Protein AF-A0A1X7UR36-F1 (afdb_monomer_lite)

Secondary structure (DSSP, 8-state):
-----SS-SSTTSPP---SS----EEEETTEEEE--THHHHH-TTEEEETTTTEEEEHHHHHHS-HHHHTT-IIIII-B--GGGTSSTT-HHHHHHT-HHHHHHHHHHHHHHHHHHHT------

Organism: Amphimedon queenslandica (NCBI:txid400682)

Sequence (124 aa):
MESKVDIASSLHESAVQPLNYSFPSIVIGTKGLCFSAKWYEQYEWIEYSIAKDAVFCYPCCFFANAMNRAEDRFGNLGFREWKHVGGESYAFAKHNCCNIHQMAVMNWSQFKQSVATGTSIANK

Foldseek 3Di:
DPPPDQADPDLVDAAAQDPPDDFDWDDDPNDTFTDDSVVCVVQVQWHAGPPLSFTARNLLLYQFDPVVLVPDCRRPVGHNPRCCCPDPNVVRVVCCPDPRSVRSVVRSVVVVVCVVVVNPPPDD

Radius of gyration: 15.59 Å; chains: 1; bounding box: 39×38×46 Å

Structure (mmCIF, N/CA/C/O backbone):
data_AF-A0A1X7UR36-F1
#
_entry.id   AF-A0A1X7UR36-F1
#
loop_
_atom_site.group_PDB
_atom_site.id
_atom_site.type_symbol
_atom_site.label_atom_id
_atom_site.label_alt_id
_atom_site.label_comp_id
_atom_site.label_asym_id
_atom_site.label_entity_id
_atom_site.label_seq_id
_atom_site.pdbx_PDB_ins_code
_atom_site.Cartn_x
_atom_site.Cartn_y
_atom_site.Cartn_z
_atom_site.occupancy
_atom_site.B_iso_or_equiv
_atom_site.auth_seq_id
_atom_site.auth_comp_id
_atom_site.auth_asym_id
_atom_site.auth_atom_id
_atom_site.pdbx_PDB_model_num
ATOM 1 N N . MET A 1 1 ? -16.495 -22.586 -1.443 1.00 38.84 1 MET A N 1
ATOM 2 C CA . MET A 1 1 ? -15.117 -22.096 -1.628 1.00 38.84 1 MET A CA 1
ATOM 3 C C . MET A 1 1 ? -15.128 -20.679 -1.097 1.00 38.84 1 MET A C 1
ATOM 5 O O . MET A 1 1 ? -15.726 -19.826 -1.737 1.00 38.84 1 MET A O 1
ATOM 9 N N . GLU A 1 2 ? -14.669 -20.469 0.137 1.00 42.03 2 GLU A N 1
ATOM 10 C CA . GLU A 1 2 ? -14.643 -19.128 0.735 1.00 42.03 2 GLU A CA 1
ATOM 11 C C . GLU A 1 2 ? -13.809 -18.218 -0.165 1.00 42.03 2 GLU A C 1
ATOM 13 O O . GLU A 1 2 ? -12.682 -18.562 -0.531 1.00 42.03 2 GLU A O 1
ATOM 18 N N . SER A 1 3 ? -14.381 -17.087 -0.583 1.00 48.19 3 SER A N 1
ATOM 19 C CA . SER A 1 3 ? -13.612 -16.047 -1.250 1.00 48.19 3 SER A CA 1
ATOM 20 C C . SER A 1 3 ? -12.576 -15.563 -0.246 1.00 48.19 3 SER A C 1
ATOM 22 O O . SER A 1 3 ? -12.912 -14.861 0.708 1.00 48.19 3 SER A O 1
ATOM 24 N N . LYS A 1 4 ? -11.327 -15.989 -0.418 1.00 61.72 4 LYS A N 1
ATOM 25 C CA . LYS A 1 4 ? -10.216 -15.469 0.366 1.00 61.72 4 LYS A CA 1
ATOM 26 C C . LYS A 1 4 ? -10.198 -13.956 0.150 1.00 61.72 4 LYS A C 1
ATOM 28 O O . LYS A 1 4 ? -10.057 -13.506 -0.985 1.00 61.72 4 LYS A O 1
ATOM 33 N N . VAL A 1 5 ? -10.444 -13.204 1.218 1.00 73.12 5 VAL A N 1
ATOM 34 C CA . VAL A 1 5 ? -10.419 -11.741 1.198 1.00 73.12 5 VAL A CA 1
ATOM 35 C C . VAL A 1 5 ? -9.023 -11.315 0.730 1.00 73.12 5 VAL A C 1
ATOM 37 O O . VAL A 1 5 ? -8.020 -11.763 1.283 1.00 73.12 5 VAL A O 1
ATOM 40 N N . ASP A 1 6 ? -8.969 -10.556 -0.365 1.00 90.38 6 ASP A N 1
ATOM 41 C CA . ASP A 1 6 ? -7.728 -10.204 -1.073 1.00 90.38 6 ASP A CA 1
ATOM 42 C C . ASP A 1 6 ? -7.050 -8.956 -0.485 1.00 90.38 6 ASP A C 1
ATOM 44 O O . ASP A 1 6 ? -5.828 -8.877 -0.447 1.00 90.38 6 ASP A O 1
ATOM 48 N N . ILE A 1 7 ? -7.859 -8.021 0.015 1.00 92.19 7 ILE A N 1
ATOM 49 C CA . ILE A 1 7 ? -7.485 -6.818 0.771 1.00 92.19 7 ILE A CA 1
ATOM 50 C C . ILE A 1 7 ? -8.550 -6.574 1.843 1.00 92.19 7 ILE A C 1
ATOM 52 O O . ILE A 1 7 ? -9.659 -7.097 1.710 1.00 92.19 7 ILE A O 1
ATOM 56 N N . ALA A 1 8 ? -8.253 -5.783 2.870 1.00 92.88 8 ALA A N 1
ATOM 57 C CA . ALA A 1 8 ? -9.197 -5.477 3.932 1.00 92.88 8 ALA A CA 1
ATOM 58 C C . ALA A 1 8 ? -10.528 -4.943 3.379 1.00 92.88 8 ALA A C 1
ATOM 60 O O . ALA A 1 8 ? -10.590 -4.081 2.501 1.00 92.88 8 ALA A O 1
ATOM 61 N N . SER A 1 9 ? -11.615 -5.473 3.924 1.00 90.25 9 SER A N 1
ATOM 62 C CA . SER A 1 9 ? -12.997 -5.122 3.604 1.00 90.25 9 SER A CA 1
ATOM 63 C C . SER A 1 9 ? -13.615 -4.184 4.642 1.00 90.25 9 SER A C 1
ATOM 65 O O . SER A 1 9 ? -14.624 -3.529 4.374 1.00 90.25 9 SER A O 1
ATOM 67 N N . SER A 1 10 ? -13.002 -4.083 5.825 1.00 90.94 10 SER A N 1
ATOM 68 C CA . SER A 1 10 ? -13.435 -3.182 6.886 1.00 90.94 10 SER A CA 1
ATOM 69 C C . SER A 1 10 ? -12.260 -2.587 7.657 1.00 90.94 10 SER A C 1
ATOM 71 O O . SER A 1 10 ? -11.179 -3.164 7.742 1.00 90.94 10 SER A O 1
ATOM 73 N N . LEU A 1 11 ? -12.521 -1.457 8.313 1.00 90.94 11 LEU A N 1
ATOM 74 C CA . LEU A 1 11 ? -11.563 -0.757 9.174 1.00 90.94 11 LEU A CA 1
ATOM 75 C C . LEU A 1 11 ? -11.174 -1.521 10.459 1.00 90.94 11 LEU A C 1
ATOM 77 O O . LEU A 1 11 ? -10.298 -1.071 11.190 1.00 90.94 11 LEU A O 1
ATOM 81 N N . HIS A 1 12 ? -11.825 -2.655 10.752 1.00 89.62 12 HIS A N 1
ATOM 82 C CA . HIS A 1 12 ? -11.493 -3.528 11.889 1.00 89.62 12 HIS A CA 1
ATOM 83 C C . HIS A 1 12 ? -10.528 -4.658 11.504 1.00 89.62 12 HIS A C 1
ATOM 85 O O . HIS A 1 12 ? -9.991 -5.334 12.378 1.00 89.62 12 HIS A O 1
ATOM 91 N N . GLU A 1 13 ? -10.311 -4.875 10.207 1.00 91.44 13 GLU A N 1
ATOM 92 C CA . GLU A 1 13 ? -9.333 -5.832 9.696 1.00 91.44 13 GLU A CA 1
ATOM 93 C C . GLU A 1 13 ? -7.960 -5.166 9.590 1.00 91.44 13 GLU A C 1
ATOM 95 O O . GLU A 1 13 ? -7.857 -3.956 9.401 1.00 91.44 13 GLU A O 1
ATOM 100 N N . SER A 1 14 ? -6.885 -5.939 9.712 1.00 90.06 14 SER A N 1
ATOM 101 C CA . SER A 1 14 ? -5.532 -5.434 9.461 1.00 90.06 14 SER A CA 1
ATOM 102 C C . SER A 1 14 ? -5.242 -5.354 7.962 1.00 90.06 14 SER A C 1
ATOM 104 O O . SER A 1 14 ? -5.790 -6.136 7.187 1.00 90.06 14 SER A O 1
ATOM 106 N N . ALA A 1 15 ? -4.337 -4.453 7.571 1.00 92.69 15 ALA A N 1
ATOM 107 C CA . ALA A 1 15 ? -3.842 -4.374 6.200 1.00 92.69 15 ALA A CA 1
ATOM 108 C C . ALA A 1 15 ? -3.281 -5.730 5.738 1.00 92.69 15 ALA A C 1
ATOM 110 O O . ALA A 1 15 ? -2.461 -6.349 6.424 1.00 92.69 15 ALA A O 1
ATOM 111 N N . VAL A 1 16 ? -3.711 -6.192 4.567 1.00 94.56 16 VAL A N 1
ATOM 112 C CA . VAL A 1 16 ? -3.266 -7.459 3.985 1.00 94.56 16 VAL A CA 1
ATOM 113 C C . VAL A 1 16 ? -1.873 -7.292 3.369 1.00 94.56 16 VAL A C 1
ATOM 115 O O . VAL A 1 16 ? -1.684 -6.592 2.374 1.00 94.56 16 VAL A O 1
ATOM 118 N N . GLN A 1 17 ? -0.881 -7.966 3.960 1.00 95.50 17 GLN A N 1
ATOM 119 C CA . GLN A 1 17 ? 0.528 -7.914 3.546 1.00 95.50 17 GLN A CA 1
ATOM 120 C C . GLN A 1 17 ? 1.092 -9.330 3.324 1.00 95.50 17 GLN A C 1
ATOM 122 O O . GLN A 1 17 ? 1.685 -9.924 4.229 1.00 95.50 17 GLN A O 1
ATOM 127 N N . PRO A 1 18 ? 0.904 -9.933 2.135 1.00 93.62 18 PRO A N 1
ATOM 128 C CA . PRO A 1 18 ? 1.412 -11.273 1.855 1.00 93.62 18 PRO A CA 1
ATOM 129 C C . PRO A 1 18 ? 2.948 -11.308 1.868 1.00 93.62 18 PRO A C 1
ATOM 131 O O . PRO A 1 18 ? 3.586 -10.687 1.024 1.00 93.62 18 PRO A O 1
ATOM 134 N N . LEU A 1 19 ? 3.551 -12.058 2.797 1.00 90.19 19 LEU A N 1
ATOM 135 C CA . LEU A 1 19 ? 5.015 -12.217 2.883 1.00 90.19 19 LEU A CA 1
ATOM 136 C C . LEU A 1 19 ? 5.537 -13.425 2.087 1.00 90.19 19 LEU A C 1
ATOM 138 O O . LEU A 1 19 ? 6.612 -13.367 1.500 1.00 90.19 19 LEU A O 1
ATOM 142 N N . ASN A 1 20 ? 4.752 -14.503 2.021 1.00 87.62 20 ASN A N 1
ATOM 143 C CA . ASN A 1 20 ? 5.103 -15.752 1.332 1.00 87.62 20 ASN A CA 1
ATOM 144 C C . ASN A 1 20 ? 4.427 -15.848 -0.045 1.00 87.62 20 ASN A C 1
ATOM 146 O O . ASN A 1 20 ? 3.825 -16.867 -0.384 1.00 87.62 20 ASN A O 1
ATOM 150 N N . TYR A 1 21 ? 4.465 -14.761 -0.815 1.00 89.94 21 TYR A N 1
ATOM 151 C CA . TYR A 1 21 ? 3.861 -14.676 -2.144 1.00 89.94 21 TYR A CA 1
ATOM 152 C C . TYR A 1 21 ? 4.919 -14.330 -3.195 1.00 89.94 21 TYR A C 1
ATOM 154 O O . TYR A 1 21 ? 5.794 -13.497 -2.965 1.00 89.94 21 TYR A O 1
ATOM 162 N N . SER A 1 22 ? 4.842 -14.981 -4.358 1.00 92.56 22 SER A N 1
ATOM 163 C CA . SER A 1 22 ? 5.702 -14.655 -5.495 1.00 92.56 22 SER A CA 1
ATOM 164 C C . SER A 1 22 ? 5.058 -13.523 -6.288 1.00 92.56 22 SER A C 1
ATOM 166 O O . SER A 1 22 ? 4.120 -13.743 -7.053 1.00 92.56 22 SER A O 1
ATOM 168 N N . PHE A 1 23 ? 5.537 -12.300 -6.061 1.00 92.75 23 PHE A N 1
ATOM 169 C CA . PHE A 1 23 ? 5.012 -11.115 -6.730 1.00 92.75 23 PHE A CA 1
ATOM 170 C C . PHE A 1 23 ? 5.278 -11.174 -8.241 1.00 92.75 23 PHE A C 1
ATOM 172 O O . PHE A 1 23 ? 6.431 -11.391 -8.638 1.00 92.75 23 PHE A O 1
ATOM 179 N N . PRO A 1 24 ? 4.254 -10.956 -9.089 1.00 92.00 24 PRO A N 1
ATOM 180 C CA . PRO A 1 24 ? 4.431 -10.883 -10.529 1.00 92.00 24 PRO A CA 1
ATOM 181 C C . PRO A 1 24 ? 5.494 -9.852 -10.912 1.00 92.00 24 PRO A C 1
ATOM 183 O O . PRO A 1 24 ? 5.579 -8.759 -10.348 1.00 92.00 24 PRO A O 1
ATOM 186 N N . SER A 1 25 ? 6.325 -10.218 -11.884 1.00 90.50 25 SER A N 1
ATOM 187 C CA . SER A 1 25 ? 7.366 -9.349 -12.421 1.00 90.50 25 SER A CA 1
ATOM 188 C C . SER A 1 25 ? 6.983 -8.891 -13.817 1.00 90.50 25 SER A C 1
ATOM 190 O O . SER A 1 25 ? 6.656 -9.705 -14.681 1.00 90.50 25 SER A O 1
ATOM 192 N N . ILE A 1 26 ? 7.050 -7.582 -14.042 1.00 87.06 26 ILE A N 1
ATOM 193 C CA . ILE A 1 26 ? 6.927 -6.975 -15.363 1.00 87.06 26 ILE A CA 1
ATOM 194 C C . ILE A 1 26 ? 8.327 -6.683 -15.898 1.00 87.06 26 ILE A C 1
ATOM 196 O O . ILE A 1 26 ? 9.158 -6.073 -15.223 1.00 87.06 26 ILE A O 1
ATOM 200 N N . VAL A 1 27 ? 8.602 -7.113 -17.126 1.00 87.75 27 VAL A N 1
ATOM 201 C CA . VAL A 1 27 ? 9.878 -6.825 -17.788 1.00 87.75 27 VAL A CA 1
ATOM 202 C C . VAL A 1 27 ? 9.750 -5.512 -18.548 1.00 87.75 27 VAL A C 1
ATOM 204 O O . VAL A 1 27 ? 8.913 -5.379 -19.438 1.00 87.75 27 VAL A O 1
ATOM 207 N N . ILE A 1 28 ? 10.585 -4.534 -18.199 1.00 82.25 28 ILE A N 1
ATOM 208 C CA . ILE A 1 28 ? 10.692 -3.258 -18.910 1.00 82.25 28 ILE A CA 1
ATOM 209 C C . ILE A 1 28 ? 12.121 -3.131 -19.437 1.00 82.25 28 ILE A C 1
ATOM 211 O O . ILE A 1 28 ? 13.078 -3.002 -18.669 1.00 82.25 28 ILE A O 1
ATOM 215 N N . GLY A 1 29 ? 12.275 -3.183 -20.763 1.00 86.06 29 GLY A N 1
ATOM 216 C CA . GLY A 1 29 ? 13.588 -3.293 -21.397 1.00 86.06 29 GLY A CA 1
ATOM 217 C C . GLY A 1 29 ? 14.264 -4.607 -20.997 1.00 86.06 29 GLY A C 1
ATOM 218 O O . GLY A 1 29 ? 13.756 -5.678 -21.305 1.00 86.06 29 GLY A O 1
ATOM 219 N N . THR A 1 30 ? 15.388 -4.523 -20.283 1.00 86.06 30 THR A N 1
ATOM 220 C CA . THR A 1 30 ? 16.145 -5.686 -19.779 1.00 86.06 30 THR A CA 1
ATOM 221 C C . THR A 1 30 ? 15.964 -5.941 -18.282 1.00 86.06 30 THR A C 1
ATOM 223 O O . THR A 1 30 ? 16.545 -6.884 -17.748 1.00 86.06 30 THR A O 1
ATOM 226 N N . LYS A 1 31 ? 15.187 -5.108 -17.576 1.00 84.56 31 LYS A N 1
ATOM 227 C CA . LYS A 1 31 ? 15.011 -5.200 -16.122 1.00 84.56 31 LYS A CA 1
ATOM 228 C C . LYS A 1 31 ? 13.640 -5.777 -15.786 1.00 84.56 31 LYS A C 1
ATOM 230 O O . LYS A 1 31 ? 12.621 -5.252 -16.232 1.00 84.56 31 LYS A O 1
ATOM 235 N N . GLY A 1 32 ? 13.625 -6.827 -14.969 1.00 86.50 32 GLY A N 1
ATOM 236 C CA . GLY A 1 32 ? 12.417 -7.286 -14.287 1.00 86.50 32 GLY A CA 1
ATOM 237 C C . GLY A 1 32 ? 12.126 -6.387 -13.090 1.00 86.50 32 GLY A C 1
ATOM 238 O O . GLY A 1 32 ? 13.024 -6.102 -12.298 1.00 86.50 32 GLY A O 1
ATOM 239 N N . LEU A 1 33 ? 10.889 -5.920 -12.979 1.00 89.00 33 LEU A N 1
ATOM 240 C CA . LEU A 1 33 ? 10.417 -5.091 -11.881 1.00 89.00 33 LEU A CA 1
ATOM 241 C C . LEU A 1 33 ? 9.196 -5.759 -11.265 1.00 89.00 33 LEU A C 1
ATOM 243 O O . LEU A 1 33 ? 8.233 -6.063 -11.962 1.00 89.00 33 LEU A O 1
ATOM 247 N N . CYS A 1 34 ? 9.221 -5.952 -9.959 1.00 91.88 34 CYS A N 1
ATOM 248 C CA . CYS A 1 34 ? 8.104 -6.485 -9.197 1.00 91.88 34 CYS A CA 1
ATOM 249 C C . CYS A 1 34 ? 7.947 -5.701 -7.899 1.00 91.88 34 CYS A C 1
ATOM 251 O O . CYS A 1 34 ? 8.811 -4.900 -7.518 1.00 91.88 34 CYS A O 1
ATOM 253 N N . PHE A 1 35 ? 6.839 -5.958 -7.215 1.00 93.06 35 PHE A N 1
ATOM 254 C CA . PHE A 1 35 ? 6.697 -5.538 -5.836 1.00 93.06 35 PHE A CA 1
ATOM 255 C C . PHE A 1 35 ? 7.720 -6.244 -4.930 1.00 93.06 35 PHE A C 1
ATOM 257 O O . PHE A 1 35 ? 8.011 -7.428 -5.101 1.00 93.06 35 PHE A O 1
ATOM 264 N N . SER A 1 36 ? 8.257 -5.512 -3.951 1.00 91.75 36 SER A N 1
ATOM 265 C CA . SER A 1 36 ? 9.173 -6.041 -2.939 1.00 91.75 36 SER A CA 1
ATOM 266 C C . SER A 1 36 ? 8.523 -5.999 -1.560 1.00 91.75 36 SER A C 1
ATOM 268 O O . SER A 1 36 ? 8.203 -4.920 -1.064 1.00 91.75 36 SER A O 1
ATOM 270 N N . ALA A 1 37 ? 8.421 -7.154 -0.892 1.00 91.81 37 ALA A N 1
ATOM 271 C CA . ALA A 1 37 ? 7.896 -7.250 0.475 1.00 91.81 37 ALA A CA 1
ATOM 272 C C . ALA A 1 37 ? 8.661 -6.389 1.497 1.00 91.81 37 ALA A C 1
ATOM 274 O O . ALA A 1 37 ? 8.094 -6.003 2.512 1.00 91.81 37 ALA A O 1
ATOM 275 N N . LYS A 1 38 ? 9.912 -6.000 1.209 1.00 91.12 38 LYS A N 1
ATOM 276 C CA . LYS A 1 38 ? 10.671 -5.055 2.050 1.00 91.12 38 LYS A CA 1
ATOM 277 C C . LYS A 1 38 ? 9.976 -3.700 2.199 1.00 91.12 38 LYS A C 1
ATOM 279 O O . LYS A 1 38 ? 10.233 -2.980 3.156 1.00 91.12 38 LYS A O 1
ATOM 284 N N . TRP A 1 39 ? 9.104 -3.330 1.261 1.00 92.56 39 TRP A N 1
ATOM 285 C CA . TRP A 1 39 ? 8.343 -2.091 1.374 1.00 92.56 39 TRP A CA 1
ATOM 286 C C . TRP A 1 39 ? 7.318 -2.124 2.506 1.00 92.56 39 TRP A C 1
ATOM 288 O O . TRP A 1 39 ? 7.001 -1.054 3.009 1.00 92.56 39 TRP A O 1
ATOM 298 N N . TYR A 1 40 ? 6.869 -3.297 2.970 1.00 93.94 40 TYR A N 1
ATOM 299 C CA . TYR A 1 40 ? 6.011 -3.384 4.158 1.00 93.94 40 TYR A CA 1
ATOM 300 C C . TYR A 1 40 ? 6.725 -2.886 5.421 1.00 93.94 40 TYR A C 1
ATOM 302 O O . TYR A 1 40 ? 6.119 -2.201 6.237 1.00 93.94 40 TYR A O 1
ATOM 310 N N . GLU A 1 41 ? 8.026 -3.168 5.558 1.00 90.56 41 GLU A N 1
ATOM 311 C CA . GLU A 1 41 ? 8.836 -2.705 6.696 1.00 90.56 41 GLU A CA 1
ATOM 312 C C . GLU A 1 41 ? 9.039 -1.185 6.667 1.00 90.56 41 GLU A C 1
ATOM 314 O O . GLU A 1 41 ? 9.106 -0.534 7.707 1.00 90.56 41 GLU A O 1
ATOM 319 N N . GLN A 1 42 ? 9.139 -0.610 5.467 1.00 91.19 42 GLN A N 1
ATOM 320 C CA . GLN A 1 42 ? 9.344 0.825 5.286 1.00 91.19 42 GLN A CA 1
ATOM 321 C C . GLN A 1 42 ? 8.035 1.626 5.356 1.00 91.19 42 GLN A C 1
ATOM 323 O O . GLN A 1 42 ? 8.040 2.787 5.764 1.00 91.19 42 GLN A O 1
ATOM 328 N N . TYR A 1 43 ? 6.927 1.023 4.931 1.00 93.00 43 TYR A N 1
ATOM 329 C CA . TYR A 1 43 ? 5.633 1.668 4.763 1.00 93.00 43 TYR A CA 1
ATOM 330 C C . TYR A 1 43 ? 4.524 0.751 5.299 1.00 93.00 43 TYR A C 1
ATOM 332 O O . TYR A 1 43 ? 3.866 0.037 4.543 1.00 93.00 43 TYR A O 1
ATOM 340 N N . GLU A 1 44 ? 4.278 0.812 6.612 1.00 92.69 44 GLU A N 1
ATOM 341 C CA . GLU A 1 44 ? 3.267 -0.010 7.312 1.00 92.69 44 GLU A CA 1
ATOM 342 C C . GLU A 1 44 ? 1.854 0.130 6.710 1.00 92.69 44 GLU A C 1
ATOM 344 O O . GLU A 1 44 ? 1.033 -0.776 6.801 1.00 92.69 44 GLU A O 1
ATOM 349 N N . TRP A 1 45 ? 1.565 1.260 6.060 1.00 94.19 45 TRP A N 1
ATOM 350 C CA . TRP A 1 45 ? 0.275 1.542 5.430 1.00 94.19 45 TRP A CA 1
ATOM 351 C C . TRP A 1 45 ? -0.002 0.745 4.148 1.00 94.19 45 TRP A C 1
ATOM 353 O O . TRP A 1 45 ? -1.129 0.802 3.646 1.00 94.19 45 TRP A O 1
ATOM 363 N N . ILE A 1 46 ? 1.006 0.070 3.584 1.00 94.88 46 ILE A N 1
ATOM 364 C CA . ILE A 1 46 ? 0.870 -0.688 2.338 1.00 94.88 46 ILE A CA 1
ATOM 365 C C . ILE A 1 46 ? -0.023 -1.900 2.573 1.00 94.88 46 ILE A C 1
ATOM 367 O O . ILE A 1 46 ? 0.227 -2.724 3.446 1.00 94.88 46 ILE A O 1
ATOM 371 N N . GLU A 1 47 ? -1.007 -2.050 1.705 1.00 95.06 47 GLU A N 1
ATOM 372 C CA . GLU A 1 47 ? -1.791 -3.262 1.530 1.00 95.06 47 GLU A CA 1
ATOM 373 C C . GLU A 1 47 ? -1.616 -3.742 0.088 1.00 95.06 47 GLU A C 1
ATOM 375 O O . GLU A 1 47 ? -1.610 -2.926 -0.832 1.00 95.06 47 GLU A O 1
ATOM 380 N N . TYR A 1 48 ? -1.425 -5.040 -0.140 1.00 95.06 48 TYR A N 1
ATOM 381 C CA . TYR A 1 48 ? -1.197 -5.567 -1.486 1.00 95.06 48 TYR A CA 1
ATOM 382 C C . TYR A 1 48 ? -2.305 -6.533 -1.895 1.00 95.06 48 TYR A C 1
ATOM 384 O O . TYR A 1 48 ? -2.514 -7.567 -1.264 1.00 95.06 48 TYR A O 1
ATOM 392 N N . SER A 1 49 ? -2.958 -6.208 -3.008 1.00 94.25 49 SER A N 1
ATOM 393 C CA . SER A 1 49 ? -3.953 -7.048 -3.667 1.00 94.25 49 SER A CA 1
ATOM 394 C C . SER A 1 49 ? -3.255 -8.044 -4.588 1.00 94.25 49 SER A C 1
ATOM 396 O O . SER A 1 49 ? -2.659 -7.653 -5.598 1.00 94.25 49 SER A O 1
ATOM 398 N N . ILE A 1 50 ? -3.369 -9.337 -4.278 1.00 93.50 50 ILE A N 1
ATOM 399 C C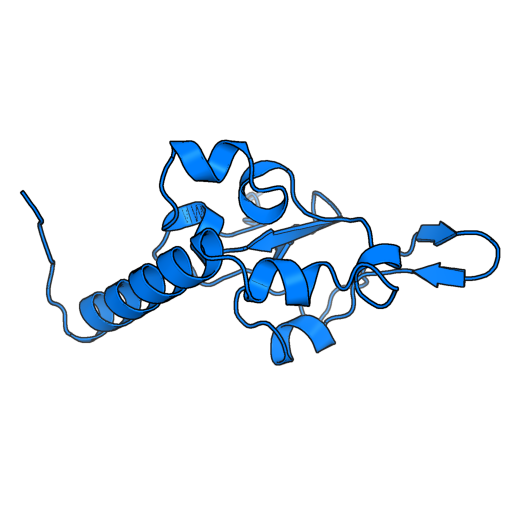A . ILE A 1 50 ? -2.895 -10.416 -5.154 1.00 93.50 50 ILE A CA 1
ATOM 400 C C . ILE A 1 50 ? -3.722 -10.428 -6.438 1.00 93.50 50 ILE A C 1
ATOM 402 O O . ILE A 1 50 ? -3.163 -10.549 -7.527 1.00 93.50 50 ILE A O 1
ATOM 406 N N . ALA A 1 51 ? -5.042 -10.259 -6.326 1.00 92.12 51 ALA A N 1
ATOM 407 C CA . ALA A 1 51 ? -5.941 -10.306 -7.473 1.00 92.12 51 ALA A CA 1
ATOM 408 C C . ALA A 1 51 ? -5.687 -9.178 -8.487 1.00 92.12 51 ALA A C 1
ATOM 410 O O . ALA A 1 51 ? -5.918 -9.368 -9.682 1.00 92.12 51 ALA A O 1
ATOM 411 N N . LYS A 1 52 ? -5.227 -8.003 -8.033 1.00 91.69 52 LYS A N 1
ATOM 412 C CA . LYS A 1 52 ? -4.971 -6.838 -8.897 1.00 91.69 52 LYS A CA 1
ATOM 413 C C . LYS A 1 52 ? -3.495 -6.608 -9.221 1.00 91.69 52 LYS A C 1
ATOM 415 O O . LYS A 1 52 ? -3.228 -5.753 -10.065 1.00 91.69 52 LYS A O 1
ATOM 420 N N . ASP A 1 53 ? -2.572 -7.325 -8.574 1.00 92.94 53 ASP A N 1
ATOM 421 C CA . ASP A 1 53 ? -1.130 -7.031 -8.603 1.00 92.94 53 ASP A CA 1
ATOM 422 C C . ASP A 1 53 ? -0.870 -5.536 -8.346 1.00 92.94 53 ASP A C 1
ATOM 424 O O . ASP A 1 53 ? -0.310 -4.813 -9.172 1.00 92.94 53 ASP A O 1
ATOM 428 N N . ALA A 1 54 ? -1.404 -5.032 -7.230 1.00 93.69 54 ALA A N 1
ATOM 429 C CA . ALA A 1 54 ? -1.401 -3.604 -6.940 1.00 93.69 54 ALA A CA 1
ATOM 430 C C . ALA A 1 54 ? -1.344 -3.303 -5.440 1.00 93.69 54 ALA A C 1
ATOM 432 O O . ALA A 1 54 ? -1.897 -4.029 -4.614 1.00 93.69 54 ALA A O 1
ATOM 433 N N . VAL A 1 55 ? -0.706 -2.181 -5.116 1.00 94.69 55 VAL A N 1
ATOM 434 C CA . VAL A 1 55 ? -0.597 -1.620 -3.769 1.00 94.69 55 VAL A CA 1
ATOM 435 C C . VAL A 1 55 ? -1.714 -0.623 -3.504 1.00 94.69 55 VAL A C 1
ATOM 437 O O . VAL A 1 55 ? -1.936 0.300 -4.286 1.00 94.69 55 VAL A O 1
ATOM 440 N N . PHE A 1 56 ? -2.343 -0.761 -2.352 1.00 94.56 56 PHE A N 1
ATOM 441 C CA . PHE A 1 56 ? -3.313 0.158 -1.790 1.00 94.56 56 PHE A CA 1
ATOM 442 C C . PHE A 1 56 ? -2.753 0.801 -0.522 1.00 94.56 56 PHE A C 1
ATOM 444 O O . PHE A 1 56 ? -1.870 0.254 0.141 1.00 94.56 56 PHE A O 1
ATOM 451 N N . CYS A 1 57 ? -3.255 1.989 -0.195 1.00 94.75 57 CYS A N 1
ATOM 452 C CA . CYS A 1 57 ? -2.993 2.623 1.087 1.00 94.75 57 CYS A CA 1
ATOM 453 C C . CYS A 1 57 ? -4.171 2.359 2.017 1.00 94.75 57 CYS A C 1
ATOM 455 O O . CYS A 1 57 ? -5.202 3.023 1.913 1.00 94.75 57 CYS A O 1
ATOM 457 N N . TYR A 1 58 ? -3.998 1.418 2.946 1.00 95.12 58 TYR A N 1
ATOM 458 C CA . TYR A 1 58 ? -5.051 1.015 3.877 1.00 95.12 58 TYR A CA 1
ATOM 459 C C . TYR A 1 58 ? -5.670 2.221 4.626 1.00 95.12 58 TYR A C 1
ATOM 461 O O . TYR A 1 58 ? -6.893 2.386 4.593 1.00 95.12 58 TYR A O 1
ATOM 469 N N . PRO A 1 59 ? -4.881 3.146 5.219 1.00 94.12 59 PRO A N 1
ATOM 470 C CA . PRO A 1 59 ? -5.431 4.339 5.861 1.00 94.12 59 PRO A CA 1
ATOM 471 C C . PRO A 1 59 ? -6.266 5.197 4.911 1.00 94.12 59 PRO A C 1
ATOM 473 O O . PRO A 1 59 ? -7.355 5.631 5.278 1.00 94.12 59 PRO A O 1
ATOM 476 N N . CYS A 1 60 ? -5.801 5.431 3.683 1.00 92.62 60 CYS A N 1
ATOM 477 C CA . CYS A 1 60 ? -6.547 6.228 2.712 1.00 92.62 60 CYS A CA 1
ATOM 478 C C . CYS A 1 60 ? -7.849 5.543 2.280 1.00 92.62 60 CYS A C 1
ATOM 480 O O . CYS A 1 60 ? -8.870 6.220 2.139 1.00 92.62 60 CYS A O 1
ATOM 482 N N . CYS A 1 61 ? -7.844 4.216 2.130 1.00 90.62 61 CYS A N 1
ATOM 483 C CA . CYS A 1 61 ? -9.028 3.445 1.762 1.00 90.62 61 CYS A CA 1
ATOM 484 C C . CYS A 1 61 ? -10.165 3.586 2.780 1.00 90.62 61 CYS A C 1
ATOM 486 O O . CYS A 1 61 ? -11.321 3.600 2.364 1.00 90.62 61 CYS A O 1
ATOM 488 N N . PHE A 1 62 ? -9.868 3.749 4.077 1.00 90.69 62 PHE A N 1
ATOM 489 C CA . PHE A 1 62 ? -10.887 3.777 5.138 1.00 90.69 62 PHE A CA 1
ATOM 490 C C . PHE A 1 62 ? -11.074 5.129 5.836 1.00 90.69 62 PHE A C 1
ATOM 492 O O . PHE A 1 62 ? -12.197 5.452 6.225 1.00 90.69 62 PHE A O 1
ATOM 499 N N . PHE A 1 63 ? -10.025 5.944 5.950 1.00 91.25 63 PHE A N 1
ATOM 500 C CA . PHE A 1 63 ? -9.991 7.129 6.817 1.00 91.25 63 PHE A CA 1
ATOM 501 C C . PHE A 1 63 ? -9.789 8.459 6.077 1.00 91.25 63 PHE A C 1
ATOM 503 O O . PHE A 1 63 ? -9.882 9.519 6.703 1.00 91.25 63 PHE A O 1
ATOM 510 N N . ALA A 1 64 ? -9.551 8.447 4.759 1.00 88.25 64 ALA A N 1
ATOM 511 C CA . ALA A 1 64 ? -9.551 9.678 3.965 1.00 88.25 64 ALA A CA 1
ATOM 512 C C . ALA A 1 64 ? -10.984 10.180 3.709 1.00 88.25 64 ALA A C 1
ATOM 514 O O . ALA A 1 64 ? -11.936 9.397 3.671 1.00 88.25 64 ALA A O 1
ATOM 515 N N . ASN A 1 65 ? -11.153 11.485 3.484 1.00 80.69 65 ASN A N 1
ATOM 516 C CA . ASN A 1 65 ? -12.438 12.052 3.062 1.00 80.69 65 ASN A CA 1
ATOM 517 C C . ASN A 1 65 ? -12.846 11.484 1.685 1.00 80.69 65 ASN A C 1
ATOM 519 O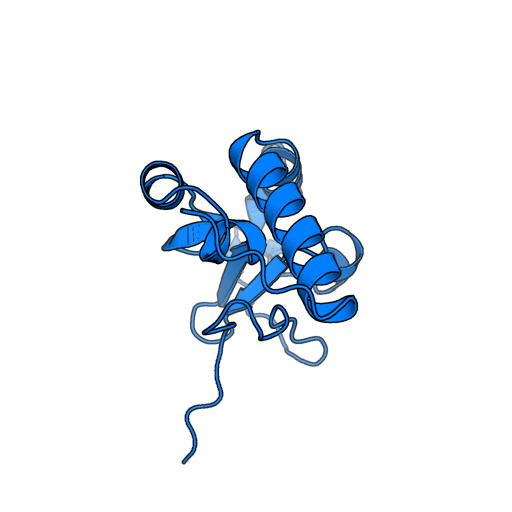 O . ASN A 1 65 ? -11.995 11.339 0.808 1.00 80.69 65 ASN A O 1
ATOM 523 N N . ALA A 1 66 ? -14.133 11.183 1.485 1.00 72.94 66 ALA A N 1
ATOM 524 C CA . ALA A 1 66 ? -14.676 10.638 0.240 1.00 72.94 66 ALA A CA 1
ATOM 525 C C . ALA A 1 66 ? -14.296 11.459 -1.008 1.00 72.94 66 ALA A C 1
ATOM 527 O O . ALA A 1 66 ? -13.954 10.870 -2.031 1.00 72.94 66 ALA A O 1
ATOM 528 N N . MET A 1 67 ? -14.271 12.796 -0.911 1.00 70.25 67 MET A N 1
ATOM 529 C CA . MET A 1 67 ? -13.848 13.663 -2.025 1.00 70.25 67 MET A CA 1
ATOM 530 C C . MET A 1 67 ? -12.377 13.445 -2.408 1.00 70.25 67 MET A C 1
ATOM 532 O O . MET A 1 67 ? -12.033 13.468 -3.583 1.00 70.25 67 MET A O 1
ATOM 536 N N . ASN A 1 68 ? -11.526 13.159 -1.422 1.00 69.31 68 ASN A N 1
ATOM 537 C CA . ASN A 1 68 ? -10.089 12.965 -1.613 1.00 69.31 68 ASN A CA 1
ATOM 538 C C . ASN A 1 68 ? -9.737 11.529 -2.032 1.00 69.31 68 ASN A C 1
ATOM 540 O O . ASN A 1 68 ? -8.701 11.315 -2.656 1.00 69.31 68 ASN A O 1
ATOM 544 N N . ARG A 1 69 ? -10.585 10.535 -1.716 1.00 66.94 69 ARG A N 1
ATOM 545 C CA . ARG A 1 69 ? -10.376 9.139 -2.151 1.00 66.94 69 ARG A CA 1
ATOM 546 C C . ARG A 1 69 ? -10.436 9.009 -3.670 1.00 66.94 69 ARG A C 1
ATOM 548 O O . ARG A 1 69 ? -9.649 8.260 -4.233 1.00 66.94 69 ARG A O 1
ATOM 555 N N . ALA A 1 70 ? -11.339 9.753 -4.321 1.00 60.50 70 ALA A N 1
ATOM 556 C CA . ALA A 1 70 ? -11.551 9.744 -5.773 1.00 60.50 70 ALA A CA 1
ATOM 557 C C . ALA A 1 70 ? -10.261 9.966 -6.583 1.00 60.50 70 ALA A C 1
ATOM 559 O O . ALA A 1 70 ? -10.065 9.322 -7.613 1.00 60.50 70 ALA A O 1
ATOM 560 N N . GLU A 1 71 ? -9.382 10.837 -6.090 1.00 62.53 71 GLU A N 1
ATOM 561 C CA . GLU A 1 71 ? -8.158 11.259 -6.775 1.00 62.53 71 GLU A CA 1
ATOM 562 C C . GLU A 1 71 ? -6.921 10.440 -6.367 1.00 62.53 71 GLU A C 1
ATOM 564 O O . GLU A 1 71 ? -5.886 10.491 -7.039 1.00 62.53 71 GLU A O 1
ATOM 569 N N . ASP A 1 72 ? -7.012 9.651 -5.291 1.00 71.62 72 ASP A N 1
ATOM 570 C CA . ASP A 1 72 ? -5.888 8.875 -4.780 1.00 71.62 72 ASP A CA 1
ATOM 571 C C . ASP A 1 72 ? -5.742 7.545 -5.533 1.00 71.62 72 ASP A C 1
ATOM 573 O O . ASP A 1 72 ? -6.522 6.599 -5.367 1.00 71.62 72 ASP A O 1
ATOM 577 N N . ARG A 1 73 ? -4.680 7.441 -6.341 1.00 78.56 73 ARG A N 1
ATOM 578 C CA . ARG A 1 73 ? -4.313 6.194 -7.032 1.00 78.56 73 ARG A CA 1
ATOM 579 C C . ARG A 1 73 ? -4.126 5.029 -6.058 1.00 78.56 73 ARG A C 1
ATOM 581 O O . ARG A 1 73 ? -4.413 3.897 -6.437 1.00 78.56 73 ARG A O 1
ATOM 588 N N . PHE A 1 74 ? -3.688 5.298 -4.828 1.00 82.88 74 PHE A N 1
ATOM 589 C CA . PHE A 1 74 ? -3.520 4.286 -3.787 1.00 82.88 74 PHE A CA 1
ATOM 590 C C . PHE A 1 74 ? -4.829 3.947 -3.059 1.00 82.88 74 PHE A C 1
ATOM 592 O O . PHE A 1 74 ? -4.895 2.908 -2.412 1.00 82.88 74 PHE A O 1
ATOM 599 N N . GLY A 1 75 ? -5.866 4.784 -3.163 1.00 71.88 75 GLY A N 1
ATOM 600 C CA . GLY A 1 75 ? -7.153 4.580 -2.492 1.00 71.88 75 GLY A CA 1
ATOM 601 C C . GLY A 1 75 ? -8.173 3.795 -3.320 1.00 71.88 75 GLY A C 1
ATOM 602 O O . GLY A 1 75 ? -8.890 2.964 -2.769 1.00 71.88 75 GLY A O 1
ATOM 603 N N . ASN A 1 76 ? -8.228 4.032 -4.638 1.00 72.06 76 ASN A N 1
ATOM 604 C CA . ASN A 1 76 ? -9.313 3.510 -5.487 1.00 72.06 76 ASN A CA 1
ATOM 605 C C . ASN A 1 76 ? -8.876 2.533 -6.583 1.00 72.06 76 ASN A C 1
ATOM 607 O O . ASN A 1 76 ? -9.583 1.569 -6.877 1.00 72.06 76 ASN A O 1
ATOM 611 N N . LEU A 1 77 ? -7.744 2.796 -7.237 1.00 80.25 77 LEU A N 1
ATOM 612 C CA . LEU A 1 77 ? -7.314 2.023 -8.410 1.00 80.25 77 LEU A CA 1
ATOM 613 C C . LEU A 1 77 ? -6.256 0.975 -8.062 1.00 80.25 77 LEU A C 1
ATOM 615 O O . LEU A 1 77 ? -6.208 -0.080 -8.697 1.00 80.25 77 LEU A O 1
ATOM 619 N N . GLY A 1 78 ? -5.447 1.262 -7.045 1.00 88.19 78 GLY A N 1
ATOM 620 C CA . GLY A 1 78 ? -4.246 0.514 -6.726 1.00 88.19 78 GLY A CA 1
ATOM 621 C C . GLY A 1 78 ? -3.063 0.994 -7.568 1.00 88.19 78 GLY A C 1
ATOM 622 O O . GLY A 1 78 ? -3.174 1.307 -8.757 1.00 88.19 78 GLY A O 1
ATOM 623 N N . PHE A 1 79 ? -1.897 1.055 -6.943 1.00 91.06 79 PHE A N 1
ATOM 624 C CA . PHE A 1 79 ? -0.642 1.415 -7.576 1.00 91.06 79 PHE A CA 1
ATOM 625 C C . PHE A 1 79 ? 0.109 0.161 -8.035 1.00 91.06 79 PHE A C 1
ATOM 627 O O . PHE A 1 79 ? 0.410 -0.711 -7.225 1.00 91.06 79 PHE A O 1
ATOM 634 N N . ARG A 1 80 ? 0.476 0.100 -9.321 1.00 90.19 80 ARG A N 1
ATOM 635 C CA . ARG A 1 80 ? 1.246 -1.018 -9.910 1.00 90.19 80 ARG A CA 1
ATOM 636 C C . ARG A 1 80 ? 2.450 -0.595 -10.757 1.00 90.19 80 ARG A C 1
ATOM 638 O O . ARG A 1 80 ? 3.011 -1.375 -11.520 1.00 90.19 80 ARG A O 1
ATOM 645 N N . GLU A 1 81 ? 2.830 0.680 -10.700 1.00 87.50 81 GLU A N 1
ATOM 646 C CA . GLU A 1 81 ? 3.899 1.225 -11.542 1.00 87.50 81 GLU A CA 1
ATOM 647 C C . GLU A 1 81 ? 5.267 1.043 -10.862 1.00 87.50 81 GLU A C 1
ATOM 649 O O . GLU A 1 81 ? 5.878 1.998 -10.391 1.00 87.50 81 GLU A O 1
ATOM 654 N N . TRP A 1 82 ? 5.776 -0.193 -10.808 1.00 88.94 82 TRP A N 1
ATOM 655 C CA . TRP A 1 82 ? 6.979 -0.553 -10.032 1.00 88.94 82 TRP A CA 1
ATOM 656 C C . TRP A 1 82 ? 8.234 0.260 -10.383 1.00 88.94 82 TRP A C 1
ATOM 658 O O . TRP A 1 82 ? 9.020 0.607 -9.500 1.00 88.94 82 TRP A O 1
ATOM 668 N N . LYS A 1 83 ? 8.380 0.672 -11.650 1.00 83.31 83 LYS A N 1
ATOM 669 C CA . LYS A 1 83 ? 9.457 1.575 -12.104 1.00 83.31 83 LYS A CA 1
ATOM 670 C C . LYS A 1 83 ? 9.470 2.928 -11.383 1.00 83.31 83 LYS A C 1
ATOM 672 O O . LYS A 1 83 ? 10.508 3.577 -11.318 1.00 83.31 83 LYS A O 1
ATOM 677 N N . HIS A 1 84 ? 8.327 3.347 -10.846 1.00 82.44 84 HIS A N 1
ATOM 678 C CA . HIS A 1 84 ? 8.155 4.631 -10.186 1.00 82.44 84 HIS A CA 1
ATOM 679 C C . HIS A 1 84 ? 8.349 4.578 -8.666 1.00 82.44 84 HIS A C 1
ATOM 681 O O . HIS A 1 84 ? 8.326 5.632 -8.023 1.00 82.44 84 HIS A O 1
ATOM 687 N N . VAL A 1 85 ? 8.575 3.390 -8.093 1.00 79.31 85 VAL A N 1
ATOM 688 C CA . VAL A 1 85 ? 8.830 3.229 -6.653 1.00 79.31 85 VAL A CA 1
ATOM 689 C C . VAL A 1 85 ? 10.272 3.597 -6.298 1.00 79.31 85 VAL A C 1
ATOM 691 O O . VAL A 1 85 ? 10.480 4.386 -5.384 1.00 79.31 85 VAL A O 1
ATOM 694 N N . GLY A 1 86 ? 11.254 3.071 -7.041 1.00 65.25 86 GLY A N 1
ATOM 695 C CA . GLY A 1 86 ? 12.691 3.317 -6.819 1.00 65.25 86 GLY A CA 1
ATOM 696 C C . GLY A 1 86 ? 13.363 4.269 -7.819 1.00 65.25 86 GLY A C 1
ATOM 697 O O . GLY A 1 86 ? 14.574 4.456 -7.749 1.00 65.25 86 GLY A O 1
ATOM 698 N N . GLY A 1 87 ? 12.610 4.819 -8.778 1.00 61.84 87 GLY A N 1
ATOM 699 C CA . GLY A 1 87 ? 13.088 5.824 -9.738 1.00 61.84 87 GLY A CA 1
ATOM 700 C C . GLY A 1 87 ? 12.850 7.266 -9.269 1.00 61.84 87 GLY A C 1
ATOM 701 O O . GLY A 1 87 ? 12.400 7.500 -8.152 1.00 61.84 87 GLY A O 1
ATOM 702 N N . GLU A 1 88 ? 13.071 8.242 -10.154 1.00 52.66 88 GLU A N 1
ATOM 703 C CA . GLU A 1 88 ? 12.964 9.696 -9.886 1.00 52.66 88 GLU A CA 1
ATOM 704 C C . GLU A 1 88 ? 11.614 10.149 -9.296 1.00 52.66 88 GLU A C 1
ATOM 706 O O . GLU A 1 88 ? 11.492 11.209 -8.677 1.00 52.66 88 GLU A O 1
ATOM 711 N N . SER A 1 89 ? 10.566 9.350 -9.480 1.00 63.03 89 SER A N 1
ATOM 712 C CA . SER A 1 89 ? 9.221 9.646 -9.003 1.00 63.03 89 SER A CA 1
ATOM 713 C C . SER A 1 89 ? 8.977 9.313 -7.530 1.00 63.03 89 SER A C 1
ATOM 715 O O . SER A 1 89 ? 8.032 9.886 -6.996 1.00 63.03 89 SER A O 1
ATOM 717 N N . TYR A 1 90 ? 9.772 8.439 -6.889 1.00 83.06 90 TYR A N 1
ATOM 718 C CA . TYR A 1 90 ? 9.636 8.007 -5.482 1.00 83.06 90 TYR A CA 1
ATOM 719 C C . TYR A 1 90 ? 8.178 7.888 -5.001 1.00 83.06 90 TYR A C 1
ATOM 721 O O . TYR A 1 90 ? 7.794 8.486 -3.995 1.00 83.06 90 TYR A O 1
ATOM 729 N N . ALA A 1 91 ? 7.331 7.178 -5.754 1.00 89.31 91 ALA A N 1
ATOM 730 C CA . ALA A 1 91 ? 5.875 7.274 -5.624 1.00 89.31 91 ALA A CA 1
ATOM 731 C C . ALA A 1 91 ? 5.372 7.002 -4.196 1.00 89.31 91 ALA A C 1
ATOM 733 O O . ALA A 1 91 ? 4.510 7.730 -3.706 1.00 89.31 91 ALA A O 1
ATOM 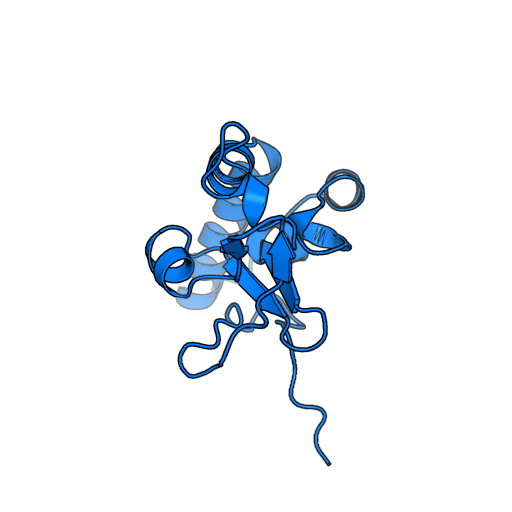734 N N . PHE A 1 92 ? 5.955 6.016 -3.507 1.00 91.50 92 PHE A N 1
ATOM 735 C CA . PH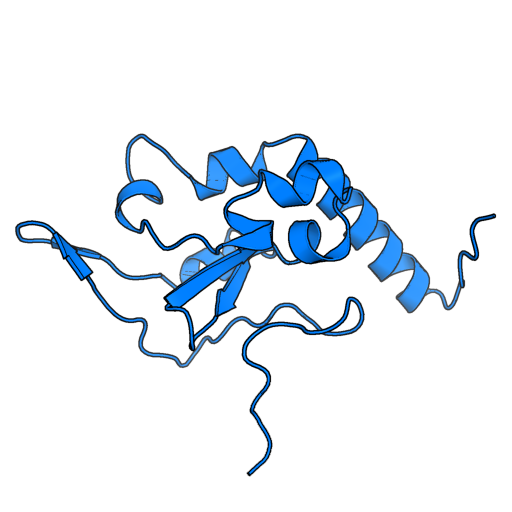E A 1 92 ? 5.607 5.707 -2.117 1.00 91.50 92 PHE A CA 1
ATOM 736 C C . PHE A 1 92 ? 6.023 6.822 -1.165 1.00 91.50 92 PHE A C 1
ATOM 738 O O . PHE A 1 92 ? 5.217 7.239 -0.346 1.00 91.50 92 PHE A O 1
ATOM 745 N N . ALA A 1 93 ? 7.232 7.371 -1.304 1.00 91.00 93 ALA A N 1
ATOM 746 C CA . ALA A 1 93 ? 7.681 8.483 -0.471 1.00 91.00 93 ALA A CA 1
ATOM 747 C C . ALA A 1 93 ? 6.837 9.747 -0.700 1.00 91.00 93 ALA A C 1
ATOM 749 O O . ALA A 1 93 ? 6.442 10.405 0.258 1.00 91.00 93 ALA A O 1
ATOM 750 N N . LYS A 1 94 ? 6.502 10.066 -1.958 1.00 90.56 94 LYS A N 1
ATOM 751 C CA . LYS A 1 94 ? 5.624 11.201 -2.282 1.00 90.56 94 LYS A CA 1
ATOM 752 C C . LYS A 1 94 ? 4.230 11.027 -1.690 1.00 90.56 94 LYS A C 1
ATOM 754 O O . LYS A 1 94 ? 3.712 11.969 -1.099 1.00 90.56 94 LYS A O 1
ATOM 759 N N . HIS A 1 95 ? 3.644 9.837 -1.827 1.00 91.81 95 HIS A N 1
ATOM 760 C CA . HIS A 1 95 ? 2.358 9.524 -1.209 1.00 91.81 95 HIS A CA 1
ATOM 761 C C . HIS A 1 95 ? 2.440 9.631 0.319 1.00 91.81 95 HIS A C 1
ATOM 763 O O . HIS A 1 95 ? 1.614 10.303 0.927 1.00 91.81 95 HIS A O 1
ATOM 769 N N . ASN A 1 96 ? 3.488 9.067 0.923 1.00 91.69 96 ASN A N 1
ATOM 770 C CA . ASN A 1 96 ? 3.723 9.114 2.362 1.00 91.69 96 ASN A CA 1
ATOM 771 C C . ASN A 1 96 ? 3.805 10.556 2.888 1.00 91.69 96 ASN A C 1
ATOM 773 O O . ASN A 1 96 ? 3.366 10.821 3.996 1.00 91.69 96 ASN A O 1
ATOM 777 N N . CYS A 1 97 ? 4.315 11.510 2.107 1.00 90.19 97 CYS A N 1
ATOM 778 C CA . CYS A 1 97 ? 4.379 12.924 2.496 1.00 90.19 97 CYS A CA 1
ATOM 779 C C . CYS A 1 97 ? 3.121 13.740 2.135 1.00 90.19 97 CYS A C 1
ATOM 781 O O . CYS A 1 97 ? 3.076 14.938 2.407 1.00 90.19 97 CYS A O 1
ATOM 783 N N . CYS A 1 98 ? 2.109 13.141 1.504 1.00 89.50 98 CYS A N 1
ATOM 784 C CA . CYS A 1 98 ? 0.892 13.845 1.110 1.00 89.50 98 CYS A CA 1
ATOM 785 C C . CYS A 1 98 ? 0.015 14.178 2.328 1.00 89.50 98 CYS A C 1
ATOM 787 O O . CYS A 1 98 ? -0.206 13.333 3.193 1.00 89.50 98 CYS A O 1
ATOM 789 N N . ASN A 1 99 ? -0.580 15.376 2.351 1.00 90.25 99 ASN A N 1
ATOM 790 C CA . ASN A 1 99 ? -1.489 15.801 3.423 1.00 90.25 99 ASN A CA 1
ATOM 791 C C . ASN A 1 99 ? -2.680 14.849 3.610 1.00 90.25 99 ASN A C 1
ATOM 793 O O . ASN A 1 99 ? -3.061 14.564 4.742 1.00 90.25 99 ASN A O 1
ATOM 797 N N . ILE A 1 100 ? -3.245 14.328 2.515 1.00 90.31 100 ILE A N 1
ATOM 798 C CA . ILE A 1 100 ? -4.379 13.391 2.564 1.00 90.31 100 ILE A CA 1
ATOM 799 C C . ILE A 1 100 ? -3.972 12.112 3.302 1.00 90.31 100 ILE A C 1
ATOM 801 O O . ILE A 1 100 ? -4.675 11.679 4.213 1.00 90.31 100 ILE A O 1
ATOM 805 N N . HIS A 1 101 ? -2.812 11.555 2.947 1.00 92.94 101 HIS A N 1
ATOM 806 C CA . HIS A 1 101 ? -2.243 10.386 3.605 1.00 92.94 101 HIS A CA 1
ATOM 807 C C . HIS A 1 101 ? -1.980 10.656 5.090 1.00 92.94 101 HIS A C 1
ATOM 809 O O . HIS A 1 101 ? -2.425 9.894 5.943 1.00 92.94 101 HIS A O 1
ATOM 815 N N . GLN A 1 102 ? -1.321 11.771 5.413 1.00 93.75 102 GLN A N 1
ATOM 816 C CA . GLN A 1 102 ? -1.000 12.141 6.794 1.00 93.75 102 GLN A CA 1
ATOM 817 C C . GLN A 1 102 ? -2.259 12.264 7.663 1.00 93.75 102 GLN A C 1
ATOM 819 O O . GLN A 1 102 ? -2.311 11.704 8.756 1.00 93.75 102 GLN A O 1
ATOM 824 N N . MET A 1 103 ? -3.309 12.920 7.162 1.00 93.19 103 MET A N 1
ATOM 825 C CA . MET A 1 103 ? -4.594 13.003 7.864 1.00 93.19 103 MET A CA 1
ATOM 826 C C . MET A 1 103 ? -5.245 11.626 8.044 1.00 93.19 103 MET A C 1
ATOM 828 O O . MET A 1 103 ? -5.742 11.314 9.126 1.00 93.19 103 MET A O 1
ATOM 832 N N . ALA A 1 104 ? -5.225 10.783 7.009 1.00 93.12 104 ALA A N 1
ATOM 833 C CA . ALA A 1 104 ? -5.776 9.435 7.086 1.00 93.12 104 ALA A CA 1
ATOM 834 C C . ALA A 1 104 ? -5.021 8.562 8.105 1.00 93.12 104 ALA A C 1
ATOM 836 O O . ALA A 1 104 ? -5.651 7.851 8.885 1.00 93.12 104 ALA A O 1
ATOM 837 N N . VAL A 1 105 ? -3.689 8.662 8.161 1.00 94.88 105 VAL A N 1
ATOM 838 C CA . VAL A 1 105 ? -2.848 7.979 9.158 1.00 94.88 105 VAL A CA 1
ATOM 839 C C . VAL A 1 105 ? -3.140 8.473 10.575 1.00 94.88 105 VAL A C 1
ATOM 841 O O . VAL A 1 105 ? -3.230 7.653 11.490 1.00 94.88 105 VAL A O 1
ATOM 844 N N . MET A 1 106 ? -3.339 9.780 10.778 1.00 95.06 106 MET A N 1
ATOM 845 C CA . MET A 1 106 ? -3.732 10.320 12.088 1.00 95.06 106 MET A CA 1
ATOM 846 C C . MET A 1 106 ? -5.073 9.740 12.551 1.00 95.06 106 MET A C 1
ATOM 848 O O . MET A 1 106 ? -5.168 9.236 13.670 1.00 95.06 106 MET A O 1
ATOM 852 N N . ASN A 1 107 ? -6.083 9.744 11.679 1.00 94.44 107 ASN A N 1
ATOM 853 C CA . ASN A 1 107 ? -7.401 9.176 11.970 1.00 94.44 107 ASN A CA 1
ATOM 854 C C . ASN A 1 107 ? -7.326 7.668 12.244 1.00 94.44 107 ASN A C 1
ATOM 856 O O . ASN A 1 107 ? -7.947 7.175 13.184 1.00 94.44 107 ASN A O 1
ATOM 860 N N . TRP A 1 108 ? -6.525 6.935 11.468 1.00 95.12 108 TRP A N 1
ATOM 861 C CA . TRP A 1 108 ? -6.293 5.511 11.692 1.00 95.12 108 TRP A CA 1
ATOM 862 C C . TRP A 1 108 ? -5.635 5.247 13.051 1.00 95.12 108 TRP A C 1
ATOM 864 O O . TRP A 1 108 ? -6.066 4.362 13.786 1.00 95.12 108 TRP A O 1
ATOM 874 N N . SER A 1 109 ? -4.630 6.042 13.429 1.00 94.56 109 SER A N 1
ATOM 875 C CA . SER A 1 109 ? -3.980 5.952 14.743 1.00 94.56 109 SER A CA 1
ATOM 876 C C . SER A 1 109 ? -4.964 6.208 15.889 1.00 94.56 109 SER A C 1
ATOM 878 O O . SER A 1 109 ? -5.003 5.439 16.850 1.00 94.56 109 SER A O 1
ATOM 880 N N . GLN A 1 110 ? -5.813 7.232 15.763 1.00 95.12 110 GLN A N 1
ATOM 881 C CA . GLN A 1 110 ? -6.866 7.522 16.742 1.00 95.12 110 GLN A CA 1
ATOM 882 C C . GLN A 1 110 ? -7.877 6.378 16.848 1.00 95.12 110 GLN A C 1
ATOM 884 O O . GLN A 1 110 ? -8.240 5.975 17.952 1.00 95.12 110 GLN A O 1
ATOM 889 N N . PHE A 1 111 ? -8.289 5.805 15.716 1.00 94.25 111 PHE A N 1
ATOM 890 C CA . PHE A 1 111 ? -9.173 4.647 15.702 1.00 94.25 111 PHE A CA 1
ATOM 891 C C . PHE A 1 111 ? -8.540 3.446 16.419 1.00 94.25 111 PHE A C 1
ATOM 893 O O . PHE A 1 111 ? -9.170 2.883 17.316 1.00 94.25 111 PHE A O 1
ATOM 900 N N . LYS A 1 112 ? -7.276 3.110 16.112 1.00 92.31 112 LYS A N 1
ATOM 901 C CA . LYS A 1 112 ? -6.536 2.030 16.793 1.00 92.31 112 LYS A CA 1
ATOM 902 C C . LYS A 1 112 ? -6.517 2.232 18.312 1.00 92.31 112 LYS A C 1
ATOM 904 O O . LYS A 1 112 ? -6.743 1.281 19.056 1.00 92.31 112 LYS A O 1
ATOM 909 N N . GLN A 1 113 ? -6.307 3.468 18.769 1.00 92.44 113 GLN A N 1
ATOM 910 C CA . GLN A 1 113 ? -6.367 3.808 20.194 1.00 92.44 113 GLN A CA 1
ATOM 911 C C . GLN A 1 113 ? -7.775 3.621 20.769 1.00 92.44 113 GLN A C 1
ATOM 913 O O . GLN A 1 113 ? -7.910 2.983 21.806 1.00 92.44 113 GLN A O 1
ATOM 918 N N . SER A 1 114 ? -8.820 4.098 20.084 1.00 90.62 114 SER A N 1
ATOM 919 C CA . SER A 1 114 ? -10.209 3.978 20.556 1.00 90.62 114 SER A CA 1
ATOM 920 C C . SER A 1 114 ? -10.679 2.527 20.701 1.00 90.62 114 SER A C 1
ATOM 922 O O . SER A 1 114 ? -11.363 2.192 21.668 1.00 90.62 114 SER A O 1
ATOM 924 N N . VAL A 1 115 ? -10.261 1.649 19.781 1.00 89.19 115 VAL A N 1
ATOM 925 C CA . VAL A 1 115 ? -10.556 0.212 19.847 1.00 89.19 115 VAL A CA 1
ATOM 926 C C . VAL A 1 115 ? -9.812 -0.420 21.018 1.00 89.19 115 VAL A C 1
ATOM 928 O O . VAL A 1 115 ? -10.403 -1.196 21.764 1.00 89.19 115 VAL A O 1
ATOM 931 N N . ALA A 1 116 ? -8.543 -0.055 21.224 1.00 86.25 116 ALA A N 1
ATOM 932 C CA . ALA A 1 116 ? -7.742 -0.562 22.334 1.00 86.25 116 ALA A CA 1
ATOM 933 C C . ALA A 1 116 ? -8.275 -0.118 23.710 1.00 86.25 116 ALA A C 1
ATOM 935 O O . ALA A 1 116 ? -8.221 -0.891 24.663 1.00 86.25 116 ALA A O 1
ATOM 936 N N . THR A 1 117 ? -8.802 1.106 23.825 1.00 86.12 117 THR A N 1
ATOM 937 C CA . THR A 1 117 ? -9.352 1.644 25.082 1.00 86.12 117 THR A CA 1
ATOM 938 C C . THR A 1 117 ? -10.832 1.320 25.295 1.00 86.12 117 THR A C 1
ATOM 940 O O . THR A 1 117 ? -11.373 1.650 26.348 1.00 86.12 117 THR A O 1
ATOM 943 N N . GLY A 1 118 ? -11.503 0.692 24.321 1.00 74.12 118 GLY A N 1
ATOM 944 C CA . GLY A 1 118 ? -12.940 0.400 24.373 1.00 74.12 118 GLY A CA 1
ATOM 945 C C . GLY A 1 118 ? -13.834 1.646 24.311 1.00 74.12 118 GLY A C 1
ATOM 946 O O . GLY A 1 118 ? -15.025 1.573 24.618 1.00 74.12 118 GLY A O 1
ATOM 947 N N . THR A 1 119 ? -13.286 2.800 23.928 1.00 61.94 119 THR A N 1
ATOM 948 C CA . THR A 1 119 ? -14.026 4.064 23.889 1.00 61.94 119 THR A CA 1
ATOM 949 C C . THR A 1 119 ? -14.673 4.221 22.517 1.00 61.94 119 THR A C 1
ATOM 951 O O . THR A 1 119 ? -14.020 4.606 21.553 1.00 61.94 119 THR A O 1
ATOM 954 N N . SER A 1 120 ? -15.973 3.944 22.403 1.00 50.94 120 SER A N 1
ATOM 955 C CA . SER A 1 120 ? -16.724 4.248 21.178 1.00 50.94 120 SER A CA 1
ATOM 956 C C . SER A 1 120 ? -16.897 5.762 21.050 1.00 50.94 120 SER A C 1
ATOM 958 O O . SER A 1 120 ? -17.749 6.345 21.720 1.00 50.94 120 SER A O 1
ATOM 960 N N . ILE A 1 121 ? -16.101 6.419 20.204 1.00 50.16 121 ILE A N 1
ATOM 961 C CA . ILE A 1 121 ? -16.349 7.819 19.846 1.00 50.16 121 ILE A CA 1
ATOM 962 C C . ILE A 1 121 ? -17.482 7.837 18.814 1.00 50.16 121 ILE A C 1
ATOM 964 O O . ILE A 1 121 ? -17.263 7.855 17.605 1.00 50.16 121 ILE A O 1
ATOM 968 N N . ALA A 1 122 ? -18.717 7.797 19.309 1.00 41.50 122 ALA A N 1
ATOM 969 C CA . ALA A 1 122 ? -19.870 8.257 18.555 1.00 41.50 122 ALA A CA 1
ATOM 970 C C . ALA A 1 122 ? -19.746 9.780 18.404 1.00 41.50 122 ALA A C 1
ATOM 972 O O . ALA A 1 122 ? -19.994 10.511 19.362 1.00 41.50 122 ALA A O 1
ATOM 973 N N . ASN A 1 123 ? -19.342 10.265 17.231 1.00 35.00 123 ASN A N 1
ATOM 974 C CA . ASN A 1 123 ? -19.393 11.696 16.940 1.00 35.00 123 ASN A CA 1
ATOM 975 C C . ASN A 1 123 ? -20.688 12.040 16.196 1.00 35.00 123 ASN A C 1
ATOM 977 O O . ASN A 1 123 ? -21.005 11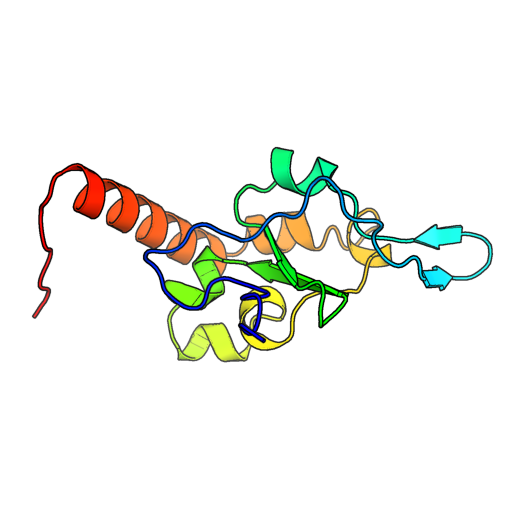.442 15.167 1.00 35.00 123 ASN A O 1
ATOM 981 N N . LYS A 1 124 ? -21.423 12.974 16.813 1.00 30.30 124 LYS A N 1
ATOM 982 C CA . LYS A 1 124 ? -22.571 13.725 16.292 1.00 30.30 124 LYS A CA 1
ATOM 983 C C . LYS A 1 124 ? -22.191 14.604 15.106 1.00 30.30 124 LYS A C 1
ATOM 985 O O . LYS A 1 124 ? -21.015 15.027 15.050 1.00 30.30 124 LYS A O 1
#

pLDDT: mean 84.21, std 14.47, range [30.3, 95.5]

=== Feature glossary ===
The record interleaves many kinds of information about one protein. Here is each kind framed as the question it answers.

Q: What known structures does this most resemble?
A: Structural nearest neighbors (via Foldseek easy-search vs the PDB). Reported per hit: target PDB id, E-value, and alignment TM-score. A TM-score above ~0.5 is the conventional threshold for 'same fold'.

Q: Where is each backbone atom in 3D?
A: The mmCIF table is the protein's shape written out atom by atom. For each backbone N, Cα, C, and carbonyl O, it records an (x, y, z) coordinate triple in Å plus the residue type, chain letter, and residue number.

Q: What are the backbone torsion angles?
A: The φ/ψ torsion pair specifies the backbone conformation at each residue. φ rotates about the N–Cα bond, ψ about the Cα–C bond. Steric clashes forbid most of the (φ, ψ) plane — the allowed regions (α-helix basin, β-sheet basin, left-handed helix) are the Ramachandran-allowed regions.

Q: Which residues are buried vs exposed?
A: Solvent-accessible surface area (SASA) is the area in Å² traced out by the centre of a 1.4 Å probe sphere (a water molecule) rolled over the protein's van der Waals surface (Shrake–Rupley / Lee–Richards construction). Buried residues have near-zero SASA; fully exposed residues can exceed 200 Å². The total SASA scales roughly with the number of surface residues.

Q: How confident is the AlphaFold model at each residue?
A: pLDDT is the predicted lDDT-Cα score: AlphaFold's confidence that the local environment of each residue (all inter-atomic distances within 15 Å) is correctly placed. It is a per-residue number between 0 and 100, with higher meaning more reliable.

Q: What does the local fold look like, residue by residue?
A: 3Di is Foldseek's structural alphabet. Each residue is assigned one of twenty discrete states based on how its Cα sits relative to its spatial (not sequential) neighbors. Aligning 3Di strings finds structural homologs roughly as well as full 3D superposition, but orders of magnitude faster.

Q: How big and how compact is the whole molecule?
A: Radius of gyration (Rg) is the root-mean-square distance of Cα atoms from their centroid — a single number for overall size and compactness. A globular domain of N residues has Rg ≈ 2.2·N^0.38 Å; an extended or disordered chain has a much larger Rg. The Cα contact count is the number of residue pairs whose Cα atoms are within 8 Å and are more than four positions apart in sequence — a standard proxy for tertiary packing density. The bounding box is the smallest axis-aligned box enclosing all Cα atoms.

Q: Which residues are in helices, strands, or loops?
A: DSSP 8-state secondary structure assigns each residue one of H (α-helix), G (3₁₀-helix), I (π-helix), E (extended β-strand), B (isolated β-bridge), T (hydrogen-bonded turn), S (bend), or '-' (coil). The assignment is computed from backbone hydrogen-bond geometry via the Kabsch–Sander algorithm.

Q: How mobile is each atom in the crystal?
A: Crystallographic B-factors measure how much each atom's electron density is smeared out, in Å². They rise in mobile loops and surface residues and fall in the buried interior. In AlphaFold models this column is repurposed to hold pLDDT instead.

Q: What if only a Cα trace is available?
A: P-SEA three-state annotation labels each residue as helix, strand, or coil based purely on the geometry of the Cα trace. It serves as a fallback when the full backbone (and thus DSSP) is unavailable.

Q: What family and function is it annotated with?
A: Database cross-references. InterPro integrates a dozen domain/family signature databases into unified entries with residue-range hits. GO terms attach function/process/location labels with evidence codes. CATH codes position the fold in a four-level structural taxonomy. Organism is the NCBI-taxonomy species name.

Q: Are the domains correctly placed relative to each other?
A: Predicted Aligned Error (PAE) is an AlphaFold confidence matrix: entry (i, j) is the expected error in the position of residue j, in ångströms, when the prediction is superimposed on the true structure at residue i. Low PAE within a block of residues means that block is 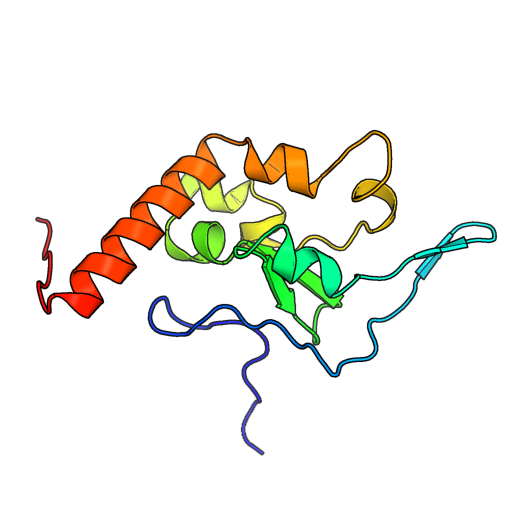internally rigid and well-predicted; high PAE between two blocks means their relative placement is uncertain even if each block individually is confident.

Q: What do the diagnostic plots show?
A: Three diagnostic plots accompany the record. The Cα contact map visualizes the tertiary structure as a 2D adjacency matrix (8 Å cutoff, sequence-local contacts suppressed). The Ramachandran plot shows the distribution of backbone (φ, ψ) torsions, with points in the α and β basins reflecting secondary structure content. The PAE plot shows AlphaFold's inter-residue confidence as a color matrix.

Q: What is the amino-acid chain?
A: Primary structure: the covalent order of the twenty standard amino acids along the backbone. Two proteins with the same sequence will (almost always) fold to the same structure; two with 30% identity often share a fold but not the details.

Q: What do the rendered images show?
A: The six renders are orthographic views along the three Cartesian axes in both directions. Representation (cartoon, sticks, or surface) and color scheme (sequence-rainbow or by-chain) vary across proteins so the training set covers all the common visualization conventions.